Protein AF-M1QJV5-F1 (afdb_monomer)

Sequence (69 aa):
MTENLQDKILEDAKEKGIEVVIYLTRGNRIVGKVLDQDKYTVLLKSESGTNLIYKHAISTVVIEEASEN

Radius of gyration: 11.88 Å; Cα contacts (8 Å, |Δi|>4): 111; chains: 1; bounding box: 20×33×32 Å

pLDDT: mean 90.34, std 14.87, range [37.0, 98.25]

Foldseek 3Di:
DDCDPVNVVLVVQQVVQFWKWWAFPVGDIFIFGFPDDDPFWTWGQGPVGIDTGGPNRTPDMDTDDPPDD

Mean predicted aligned error: 4.66 Å

Structure (mmCIF, N/CA/C/O backbone):
data_AF-M1QJV5-F1
#
_entry.id   AF-M1QJV5-F1
#
loop_
_atom_site.group_PDB
_atom_site.id
_atom_site.type_symbol
_atom_site.label_atom_id
_atom_site.label_alt_id
_atom_site.label_comp_id
_atom_site.label_asym_id
_atom_site.label_entity_id
_atom_site.label_seq_id
_atom_site.pdbx_PDB_ins_code
_atom_site.Cartn_x
_atom_site.Cartn_y
_atom_site.Cartn_z
_atom_site.occupancy
_atom_site.B_iso_or_equiv
_atom_site.auth_seq_id
_atom_site.auth_comp_id
_atom_site.auth_asym_id
_atom_site.auth_atom_id
_atom_site.pdbx_PDB_model_num
ATOM 1 N N . MET A 1 1 ? -3.793 -18.419 11.836 1.00 45.00 1 MET A N 1
ATOM 2 C CA . MET A 1 1 ? -2.389 -18.887 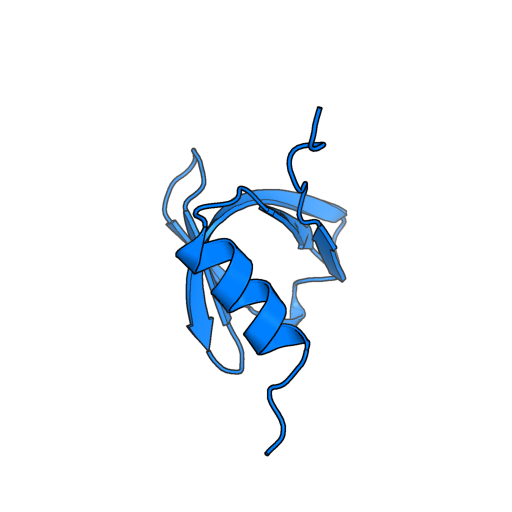11.757 1.00 45.00 1 MET A CA 1
ATOM 3 C C . MET A 1 1 ? -2.006 -18.831 10.288 1.00 45.00 1 MET A C 1
ATOM 5 O O . MET A 1 1 ? -2.550 -19.615 9.534 1.00 45.00 1 MET A O 1
ATOM 9 N N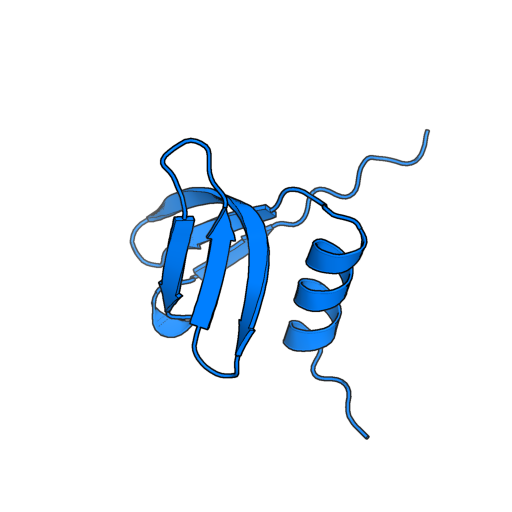 . THR A 1 2 ? -1.251 -17.893 9.745 1.00 47.19 2 THR A N 1
ATOM 10 C CA . THR A 1 2 ? -0.328 -16.854 10.216 1.00 47.19 2 THR A CA 1
ATOM 11 C C . THR A 1 2 ? -0.838 -15.558 9.584 1.00 47.19 2 THR A C 1
ATOM 13 O O . THR A 1 2 ? -1.050 -15.553 8.374 1.00 47.19 2 THR A O 1
ATOM 16 N N . GLU A 1 3 ? -1.100 -14.492 10.340 1.00 64.31 3 GLU A N 1
ATOM 17 C CA . GLU A 1 3 ? -1.385 -13.207 9.686 1.00 64.31 3 GLU A CA 1
ATOM 18 C C . GLU A 1 3 ? -0.120 -12.790 8.936 1.00 64.31 3 GLU A C 1
ATOM 20 O O . GLU A 1 3 ? 0.950 -12.640 9.529 1.00 64.31 3 GLU A O 1
ATOM 25 N N . ASN A 1 4 ? -0.211 -12.728 7.609 1.00 89.38 4 ASN A N 1
ATOM 26 C CA . ASN A 1 4 ? 0.888 -12.297 6.762 1.00 89.38 4 ASN A CA 1
ATOM 27 C C . ASN A 1 4 ? 1.240 -10.858 7.150 1.00 89.38 4 ASN A C 1
ATOM 29 O O . ASN A 1 4 ? 0.356 -10.009 7.219 1.00 89.38 4 ASN A O 1
ATOM 33 N N . LEU A 1 5 ? 2.525 -10.583 7.388 1.00 91.94 5 LEU A N 1
ATOM 34 C CA . LEU A 1 5 ? 2.998 -9.251 7.763 1.00 91.94 5 LEU A CA 1
ATOM 35 C C . LEU A 1 5 ? 2.515 -8.179 6.776 1.00 91.94 5 LEU A C 1
ATOM 37 O O . LEU A 1 5 ? 2.104 -7.107 7.200 1.00 91.94 5 LEU A O 1
ATOM 41 N N . GLN A 1 6 ? 2.518 -8.488 5.475 1.00 93.31 6 GLN A N 1
ATOM 42 C CA . GLN A 1 6 ? 1.988 -7.590 4.450 1.00 93.31 6 GLN A CA 1
ATOM 43 C C . GLN A 1 6 ? 0.499 -7.309 4.660 1.00 93.31 6 GLN A C 1
ATOM 45 O O . GLN A 1 6 ? 0.090 -6.156 4.557 1.00 93.31 6 GLN A O 1
ATOM 50 N N . ASP A 1 7 ? -0.293 -8.346 4.939 1.00 94.06 7 ASP A N 1
ATOM 51 C CA . ASP A 1 7 ? -1.739 -8.200 5.074 1.00 94.06 7 ASP A CA 1
ATOM 52 C C . ASP A 1 7 ? -2.094 -7.399 6.318 1.00 94.06 7 ASP A C 1
ATOM 54 O O . ASP A 1 7 ? -2.886 -6.468 6.233 1.00 94.06 7 ASP A O 1
ATOM 58 N N . LYS A 1 8 ? -1.423 -7.689 7.436 1.00 93.19 8 LYS A N 1
ATOM 59 C CA . LYS A 1 8 ? -1.573 -6.932 8.677 1.00 93.19 8 LYS A CA 1
ATOM 60 C C . LYS A 1 8 ? -1.255 -5.450 8.474 1.00 93.19 8 LYS A C 1
ATOM 62 O O . LYS A 1 8 ? -2.047 -4.594 8.833 1.00 93.19 8 LYS A O 1
ATOM 67 N N . ILE A 1 9 ? -0.114 -5.150 7.857 1.00 93.62 9 ILE A N 1
ATOM 68 C CA . ILE A 1 9 ? 0.335 -3.772 7.638 1.00 93.62 9 ILE A CA 1
ATOM 69 C C . ILE A 1 9 ? -0.644 -2.985 6.747 1.00 93.62 9 ILE A C 1
ATOM 71 O O . ILE A 1 9 ? -0.943 -1.826 7.032 1.00 93.62 9 ILE A O 1
ATOM 75 N N . LEU A 1 10 ? -1.128 -3.588 5.656 1.00 94.81 10 LEU A N 1
ATOM 76 C CA . LEU A 1 10 ? -2.038 -2.914 4.726 1.00 94.81 10 LEU A CA 1
ATOM 77 C C . LEU A 1 10 ? -3.460 -2.785 5.284 1.00 94.81 10 LEU A C 1
ATOM 79 O O . LEU A 1 10 ? -4.100 -1.765 5.028 1.00 94.81 10 LEU A O 1
ATOM 83 N N . GLU A 1 11 ? -3.937 -3.772 6.049 1.00 94.56 11 GLU A N 1
ATOM 84 C CA . GLU A 1 11 ? -5.237 -3.680 6.721 1.00 94.56 11 GLU A CA 1
ATOM 85 C C . GLU A 1 11 ? -5.195 -2.634 7.840 1.00 94.56 11 GLU A C 1
ATOM 87 O O . GLU A 1 11 ? -6.057 -1.761 7.869 1.00 94.56 11 GLU A O 1
ATOM 92 N N . ASP A 1 12 ? -4.138 -2.607 8.661 1.00 94.06 12 ASP A N 1
ATOM 93 C CA . ASP A 1 12 ? -3.951 -1.586 9.701 1.00 94.06 12 ASP A CA 1
ATOM 94 C C . ASP A 1 12 ? -3.951 -0.167 9.096 1.00 94.06 12 ASP A C 1
ATOM 96 O O . ASP A 1 12 ? -4.582 0.750 9.629 1.00 94.06 12 ASP A O 1
ATOM 100 N N . ALA A 1 13 ? -3.269 0.031 7.959 1.00 94.81 13 ALA A N 1
ATOM 101 C CA . ALA A 1 13 ? -3.245 1.317 7.260 1.00 94.81 13 ALA A CA 1
ATOM 102 C C . ALA A 1 13 ? -4.629 1.721 6.721 1.00 94.81 13 ALA A C 1
ATOM 104 O O . ALA A 1 13 ? -5.008 2.892 6.806 1.00 94.81 13 ALA A O 1
ATOM 105 N N . LYS A 1 14 ? -5.390 0.758 6.188 1.00 95.50 14 LYS A N 1
ATOM 106 C CA . LYS A 1 14 ? -6.757 0.952 5.685 1.00 95.50 14 LYS A CA 1
ATOM 107 C C . LYS A 1 14 ? -7.730 1.286 6.816 1.00 95.50 14 LYS A C 1
ATOM 109 O O . LYS A 1 14 ? -8.435 2.288 6.719 1.00 95.50 14 LYS A O 1
ATOM 114 N N . GLU A 1 15 ? -7.743 0.501 7.892 1.00 95.25 15 GLU A N 1
ATOM 115 C CA . GLU A 1 15 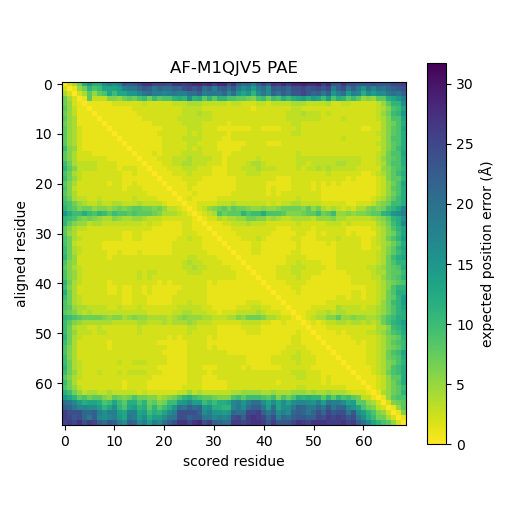? -8.637 0.687 9.042 1.00 95.25 15 GLU A CA 1
ATOM 116 C C . GLU A 1 15 ? -8.405 2.032 9.736 1.00 95.25 15 GLU A C 1
ATOM 118 O O . GLU A 1 15 ? -9.356 2.741 10.067 1.00 95.25 15 GLU A O 1
ATOM 123 N N . LYS A 1 16 ? -7.138 2.425 9.901 1.00 94.69 16 LYS A N 1
ATOM 124 C CA . LYS A 1 16 ? -6.763 3.713 10.501 1.00 94.69 16 LYS A CA 1
ATOM 125 C C . LYS A 1 16 ? -6.856 4.886 9.518 1.00 94.69 16 LYS A C 1
ATOM 127 O O . LYS A 1 16 ? -6.677 6.035 9.917 1.00 94.69 16 LYS A O 1
ATOM 132 N N . GLY A 1 17 ? -7.117 4.625 8.234 1.00 93.50 17 GLY A N 1
ATOM 133 C CA . GLY A 1 17 ? -7.173 5.644 7.185 1.00 93.50 17 GLY A CA 1
ATOM 134 C C . GLY A 1 17 ? -5.863 6.422 7.013 1.00 93.50 17 GLY A C 1
ATOM 135 O O . GLY A 1 17 ? -5.915 7.609 6.659 1.00 93.50 17 GLY A O 1
ATOM 136 N N . ILE A 1 18 ? -4.728 5.766 7.285 1.00 94.19 18 ILE A N 1
ATOM 137 C CA . ILE A 1 18 ? -3.376 6.326 7.197 1.00 94.19 18 ILE A CA 1
ATOM 138 C C . ILE A 1 18 ? -3.002 6.502 5.724 1.00 94.19 18 ILE A C 1
ATOM 140 O O . ILE A 1 18 ? -3.310 5.667 4.870 1.00 94.19 18 ILE A O 1
ATOM 144 N N . GLU A 1 19 ? -2.350 7.621 5.419 1.00 95.62 19 GLU A N 1
ATOM 145 C CA . GLU A 1 19 ? -1.795 7.861 4.094 1.00 95.62 19 GLU A CA 1
ATOM 146 C C . GLU A 1 19 ? -0.486 7.082 3.919 1.00 95.62 19 GLU A C 1
ATOM 148 O O . GLU A 1 19 ? 0.383 7.082 4.788 1.00 95.62 19 GLU A O 1
ATOM 153 N N . VAL A 1 20 ? -0.357 6.393 2.788 1.00 96.69 20 VAL A N 1
ATOM 154 C CA . VAL A 1 20 ? 0.814 5.589 2.444 1.00 96.69 20 VAL A CA 1
ATOM 155 C C . VAL A 1 20 ? 1.499 6.150 1.207 1.00 96.69 20 VAL A C 1
ATOM 157 O O . VAL A 1 20 ? 0.857 6.677 0.292 1.00 96.69 20 VAL A O 1
ATOM 160 N N . VAL A 1 21 ? 2.816 5.971 1.146 1.00 97.25 21 VAL A N 1
ATOM 161 C CA . VAL A 1 21 ? 3.620 6.268 -0.040 1.00 97.25 21 VAL A CA 1
ATOM 162 C C . VAL A 1 21 ? 4.060 4.954 -0.673 1.00 97.25 21 VAL A C 1
ATOM 164 O O . VAL A 1 21 ? 4.860 4.205 -0.112 1.00 97.25 21 VAL A O 1
ATOM 167 N N . ILE A 1 22 ? 3.545 4.667 -1.865 1.00 97.00 22 ILE A N 1
ATOM 168 C CA . ILE A 1 22 ? 3.919 3.496 -2.658 1.00 97.00 22 ILE A CA 1
ATOM 169 C C . ILE A 1 22 ? 4.991 3.903 -3.660 1.00 97.00 22 ILE A C 1
ATOM 171 O O . ILE A 1 22 ? 4.731 4.677 -4.581 1.00 97.00 22 ILE A O 1
ATOM 175 N N . TYR A 1 23 ? 6.183 3.337 -3.517 1.00 97.56 23 TYR A N 1
ATOM 176 C CA . TYR A 1 23 ? 7.255 3.438 -4.499 1.00 97.56 23 TYR A CA 1
ATOM 177 C C . TYR A 1 23 ? 7.147 2.281 -5.486 1.00 97.56 23 TYR A C 1
ATOM 179 O O . TYR A 1 23 ? 7.056 1.114 -5.097 1.00 97.56 23 TYR A O 1
ATOM 187 N N . LEU A 1 24 ? 7.148 2.607 -6.775 1.00 96.88 24 LEU A N 1
ATOM 188 C CA . LEU A 1 24 ? 7.164 1.628 -7.849 1.00 96.88 24 LEU A CA 1
ATOM 189 C C . LEU A 1 24 ? 8.603 1.241 -8.201 1.00 96.88 24 LEU A C 1
ATOM 191 O O . LEU A 1 24 ? 9.525 2.047 -8.105 1.00 96.88 24 LEU A O 1
ATOM 195 N N . THR A 1 25 ? 8.780 0.038 -8.737 1.00 95.69 25 THR A N 1
ATOM 196 C CA . THR A 1 25 ? 10.066 -0.508 -9.215 1.00 95.69 25 THR A CA 1
ATOM 197 C C . THR A 1 25 ? 10.782 0.376 -10.239 1.00 95.69 25 THR A C 1
ATOM 199 O O . THR A 1 25 ? 11.997 0.287 -10.384 1.00 95.69 25 THR A O 1
ATOM 202 N N . ARG A 1 26 ? 10.050 1.251 -10.940 1.00 92.31 26 ARG A N 1
ATOM 203 C CA . ARG A 1 26 ? 10.596 2.221 -11.907 1.00 92.31 26 ARG A CA 1
ATOM 204 C C . ARG A 1 26 ? 10.875 3.612 -11.314 1.00 92.31 26 ARG A C 1
ATOM 206 O O . ARG A 1 26 ? 11.178 4.527 -12.069 1.00 92.31 26 ARG A O 1
ATOM 213 N N . GLY A 1 27 ? 10.747 3.787 -9.997 1.00 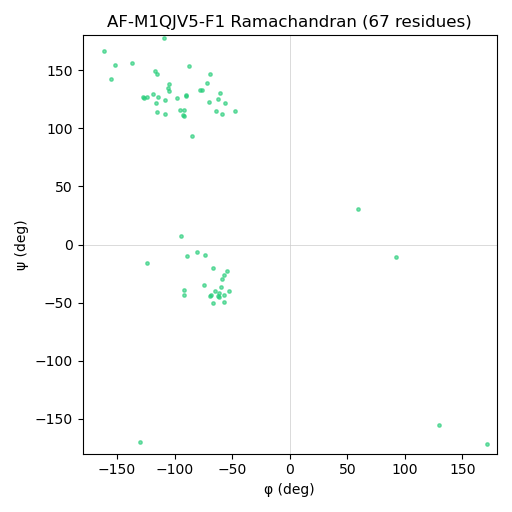86.44 27 GLY A N 1
ATOM 214 C CA . GLY A 1 27 ? 11.119 5.008 -9.267 1.00 86.44 27 GLY A CA 1
ATOM 215 C C . GLY A 1 27 ? 10.010 6.049 -9.075 1.00 86.44 27 GLY A C 1
ATOM 216 O O . GLY A 1 27 ? 10.180 6.972 -8.283 1.00 86.44 27 GLY A O 1
ATOM 217 N N . ASN A 1 28 ? 8.858 5.908 -9.738 1.00 94.12 28 ASN A N 1
ATOM 218 C CA . ASN A 1 28 ? 7.699 6.766 -9.472 1.00 94.12 28 ASN A CA 1
ATOM 219 C C . ASN A 1 28 ? 7.114 6.457 -8.088 1.00 94.12 28 ASN A C 1
ATOM 221 O O . ASN A 1 28 ? 7.099 5.296 -7.676 1.00 94.12 28 ASN A O 1
ATOM 225 N N . ARG A 1 29 ? 6.575 7.474 -7.407 1.00 95.44 29 ARG A N 1
ATOM 226 C CA . ARG A 1 29 ? 5.825 7.294 -6.156 1.00 95.44 29 ARG A CA 1
ATOM 227 C C . ARG A 1 29 ? 4.366 7.697 -6.317 1.00 95.44 29 ARG A C 1
ATOM 229 O O . ARG A 1 29 ? 4.067 8.634 -7.054 1.00 95.44 29 ARG A O 1
ATOM 236 N N . ILE A 1 30 ? 3.484 7.011 -5.603 1.00 96.38 30 ILE A N 1
ATOM 237 C CA . ILE A 1 30 ? 2.061 7.328 -5.510 1.00 96.38 30 ILE A CA 1
ATOM 238 C C . ILE A 1 30 ? 1.728 7.491 -4.032 1.00 96.38 30 ILE A C 1
ATOM 240 O O . ILE A 1 30 ? 2.036 6.612 -3.232 1.00 96.38 30 ILE A O 1
ATOM 244 N N . VAL A 1 31 ? 1.121 8.621 -3.686 1.00 97.06 31 VAL A N 1
ATOM 245 C CA . VAL A 1 31 ? 0.678 8.931 -2.324 1.00 97.06 31 VAL A CA 1
ATOM 246 C C . VAL A 1 31 ? -0.838 8.789 -2.270 1.00 97.06 31 VAL A C 1
ATOM 248 O O . VAL A 1 31 ? -1.532 9.230 -3.193 1.00 97.06 31 VAL A O 1
ATOM 251 N N . GLY A 1 32 ? -1.356 8.133 -1.236 1.00 96.56 32 GLY A N 1
ATOM 252 C CA . GLY A 1 32 ? -2.795 7.972 -1.072 1.00 96.56 32 GLY A CA 1
ATOM 253 C C . GLY A 1 32 ? -3.186 7.029 0.055 1.00 96.56 32 GLY A C 1
ATOM 254 O O . GLY A 1 32 ? -2.347 6.564 0.817 1.00 96.56 32 GLY A O 1
ATOM 255 N N . LYS A 1 33 ? -4.477 6.714 0.145 1.00 97.69 33 LYS A N 1
ATOM 256 C CA . LYS A 1 33 ? -5.033 5.815 1.164 1.00 97.69 33 LYS A CA 1
ATOM 257 C C . LYS A 1 33 ? -5.381 4.459 0.573 1.00 97.69 33 LYS A C 1
ATOM 259 O O . LYS A 1 33 ? -5.935 4.386 -0.527 1.00 97.69 33 LYS A O 1
ATOM 264 N N . VAL A 1 34 ? -5.076 3.392 1.305 1.00 97.62 34 VAL A N 1
ATOM 265 C CA . VAL A 1 34 ? -5.463 2.031 0.918 1.00 97.62 34 VAL A CA 1
ATOM 266 C C . VAL A 1 34 ? -6.978 1.898 1.065 1.00 97.62 34 VAL A C 1
ATOM 268 O O . VAL A 1 34 ? -7.523 2.145 2.135 1.00 97.62 34 VAL A O 1
ATOM 271 N N . LEU A 1 35 ? -7.658 1.545 -0.025 1.00 97.75 35 LEU A N 1
ATOM 272 C CA . LEU A 1 35 ? -9.088 1.237 -0.017 1.00 97.75 35 LEU A CA 1
ATOM 273 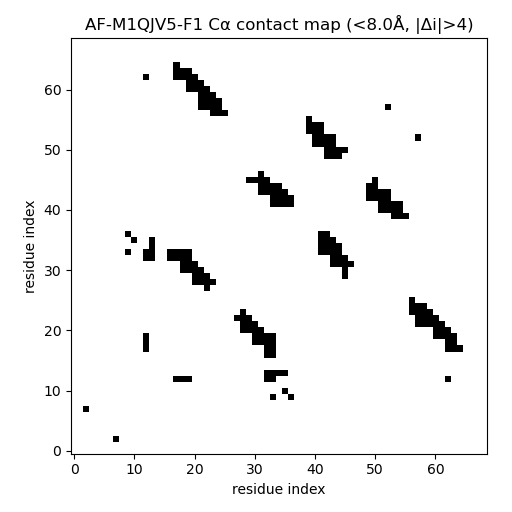C C . LEU A 1 35 ? -9.329 -0.254 0.198 1.00 97.75 35 LEU A C 1
ATOM 275 O O . LEU A 1 35 ? -10.220 -0.629 0.954 1.00 97.75 35 LEU A O 1
ATOM 279 N N . ASP A 1 36 ? -8.553 -1.089 -0.492 1.00 97.44 36 ASP A N 1
ATOM 280 C CA . ASP A 1 36 ? -8.660 -2.541 -0.413 1.00 97.44 36 ASP A CA 1
ATOM 281 C C . ASP A 1 36 ? -7.388 -3.219 -0.929 1.00 97.44 36 ASP A C 1
ATOM 283 O O . ASP A 1 36 ? -6.560 -2.585 -1.596 1.00 97.44 36 ASP A O 1
ATOM 287 N N . GLN A 1 37 ? -7.237 -4.511 -0.654 1.00 96.75 37 GLN A N 1
ATOM 288 C CA . GLN A 1 37 ? -6.154 -5.309 -1.213 1.00 96.75 37 GLN A CA 1
ATOM 289 C C . GLN A 1 37 ? -6.517 -6.788 -1.356 1.00 96.75 37 GLN A C 1
ATOM 291 O O . GLN A 1 37 ? -7.334 -7.333 -0.621 1.00 96.75 37 GLN A O 1
ATOM 296 N N . ASP A 1 38 ? -5.844 -7.451 -2.290 1.00 95.50 38 ASP A N 1
ATOM 297 C CA . ASP A 1 38 ? -5.868 -8.903 -2.416 1.00 95.50 38 ASP A CA 1
ATOM 298 C C . ASP A 1 38 ? -4.440 -9.457 -2.506 1.00 95.50 38 ASP A C 1
ATOM 300 O O . ASP A 1 38 ? -3.445 -8.756 -2.316 1.00 95.50 38 ASP A O 1
ATOM 304 N N . LYS A 1 39 ? -4.302 -10.743 -2.831 1.00 95.50 39 LYS A N 1
ATOM 305 C CA . LYS A 1 39 ? -2.998 -11.406 -2.945 1.00 95.50 39 LYS A CA 1
ATOM 306 C C . LYS A 1 39 ? -2.034 -10.745 -3.949 1.00 95.50 39 LYS A C 1
ATOM 308 O O . LYS A 1 39 ? -0.822 -10.882 -3.791 1.00 95.50 39 LYS A O 1
ATOM 313 N N . TYR A 1 40 ? -2.528 -10.049 -4.970 1.00 97.12 40 TYR A N 1
ATOM 314 C CA . TYR A 1 40 ? -1.743 -9.558 -6.108 1.00 97.12 40 TYR A CA 1
ATOM 315 C C . TYR A 1 40 ? -1.834 -8.049 -6.331 1.00 97.12 40 TYR A C 1
ATOM 317 O O . TYR A 1 40 ? -1.000 -7.501 -7.056 1.00 97.12 40 TYR A O 1
ATOM 325 N N . THR A 1 41 ? -2.813 -7.376 -5.736 1.00 98.06 41 THR A N 1
ATOM 326 C CA . THR A 1 41 ? -3.140 -5.982 -6.020 1.00 98.06 41 THR A CA 1
ATOM 327 C C . THR A 1 41 ? -3.427 -5.182 -4.754 1.00 98.06 41 THR A C 1
ATOM 329 O O . THR A 1 41 ? -3.771 -5.728 -3.708 1.00 98.06 41 THR A O 1
ATOM 332 N N . VAL A 1 42 ? -3.243 -3.867 -4.862 1.00 98.06 42 VAL A N 1
ATOM 333 C CA . VAL A 1 42 ? -3.629 -2.868 -3.862 1.00 98.06 42 VAL A CA 1
ATOM 334 C C . VAL A 1 42 ? -4.461 -1.807 -4.568 1.00 98.06 42 VAL A C 1
ATOM 336 O O . VAL A 1 42 ? -4.026 -1.239 -5.573 1.00 98.06 42 VAL A O 1
ATOM 339 N N . LEU A 1 43 ? -5.653 -1.533 -4.050 1.00 98.25 43 LEU A N 1
ATOM 340 C CA . LEU A 1 43 ? -6.505 -0.449 -4.510 1.00 98.25 43 LEU A CA 1
ATOM 341 C C . LEU A 1 43 ? -6.206 0.797 -3.673 1.00 98.25 43 LEU A C 1
ATOM 343 O O . LEU A 1 43 ? -6.434 0.813 -2.465 1.00 98.25 43 LEU A O 1
ATOM 347 N N . LEU A 1 44 ? -5.696 1.846 -4.312 1.00 98.12 44 LEU A N 1
ATOM 348 C CA . LEU A 1 44 ? -5.234 3.066 -3.655 1.00 98.12 44 LEU A CA 1
ATOM 349 C C . LEU A 1 44 ? -6.031 4.284 -4.131 1.00 98.12 44 LEU A C 1
ATOM 351 O O . LEU A 1 44 ? -6.127 4.542 -5.333 1.00 98.12 44 LEU A O 1
ATOM 355 N N . LYS A 1 45 ? -6.553 5.079 -3.197 1.00 98.00 45 LYS A N 1
ATOM 356 C CA . LYS A 1 45 ? -7.151 6.387 -3.478 1.00 98.00 45 LYS A CA 1
ATOM 357 C C . LYS A 1 45 ? -6.099 7.485 -3.349 1.00 98.00 45 LYS A C 1
ATOM 359 O O 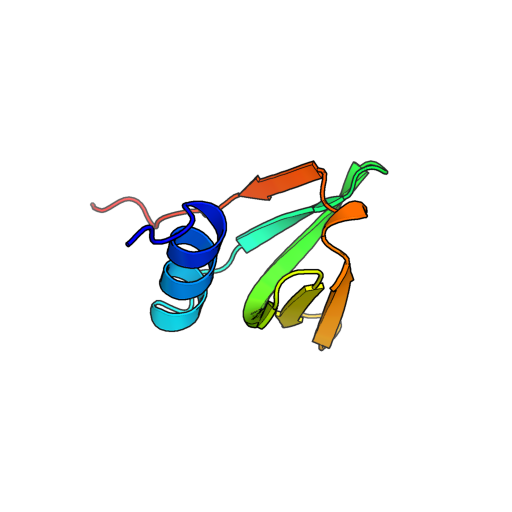. LYS A 1 45 ? -5.669 7.779 -2.239 1.00 98.00 45 LYS A O 1
ATOM 364 N N . SER A 1 46 ? -5.720 8.099 -4.464 1.00 96.19 46 SER A N 1
ATOM 365 C CA . SER A 1 46 ? -4.857 9.283 -4.527 1.00 96.19 46 SER A CA 1
ATOM 366 C C . SER A 1 46 ? -5.656 10.521 -4.950 1.00 96.19 46 SER A C 1
ATOM 368 O O . SER A 1 46 ? -6.843 10.438 -5.286 1.00 96.19 46 SER A O 1
ATOM 370 N N . GLU A 1 47 ? -4.988 11.674 -4.999 1.00 94.62 47 GLU A N 1
ATOM 371 C CA . GLU A 1 47 ? -5.556 12.915 -5.545 1.00 94.62 47 GLU A CA 1
ATOM 372 C C . GLU A 1 47 ? -5.973 12.775 -7.017 1.00 94.62 47 GLU A C 1
ATOM 374 O O . GLU A 1 47 ? -7.009 13.289 -7.429 1.00 94.62 47 GLU A O 1
ATOM 379 N N . SER A 1 48 ? -5.199 12.024 -7.807 1.00 91.56 48 SER A N 1
ATOM 380 C CA . SER A 1 48 ? -5.482 11.767 -9.225 1.00 91.56 48 SER A CA 1
ATOM 381 C C . SER A 1 48 ? -6.645 10.798 -9.465 1.00 91.56 48 SER A C 1
ATOM 383 O O . SER A 1 48 ? -7.077 10.636 -10.606 1.00 91.56 48 SER A O 1
ATOM 385 N N . GLY A 1 49 ? -7.159 10.147 -8.418 1.00 96.25 49 GLY A N 1
ATOM 386 C CA . GLY A 1 49 ? -8.261 9.200 -8.515 1.00 96.25 49 GLY A CA 1
ATOM 387 C C . GLY A 1 49 ? -7.971 7.868 -7.831 1.00 96.25 49 GLY A C 1
ATOM 388 O O . GLY A 1 49 ? -7.208 7.781 -6.874 1.00 96.25 49 GLY A O 1
ATOM 389 N N . THR A 1 50 ? -8.650 6.821 -8.288 1.00 98.06 50 THR A N 1
ATOM 390 C CA . THR A 1 50 ? -8.482 5.465 -7.753 1.00 98.06 50 THR A CA 1
ATOM 391 C C . THR A 1 50 ? -7.536 4.677 -8.653 1.00 98.06 50 THR A C 1
ATOM 393 O O . THR A 1 50 ? -7.776 4.568 -9.853 1.00 98.06 50 THR A O 1
ATOM 396 N N . ASN A 1 51 ? -6.482 4.107 -8.074 1.00 97.69 51 ASN A N 1
ATOM 397 C CA . ASN A 1 51 ? -5.461 3.338 -8.776 1.00 97.69 51 ASN A CA 1
ATOM 398 C C . ASN A 1 51 ? -5.518 1.882 -8.315 1.00 97.69 51 ASN A C 1
ATOM 400 O O . ASN A 1 51 ? -5.423 1.615 -7.120 1.00 97.69 51 ASN A O 1
ATOM 404 N N . LEU A 1 52 ? -5.618 0.944 -9.254 1.00 98.00 52 LEU A N 1
ATOM 405 C CA . LEU A 1 52 ? -5.378 -0.472 -8.985 1.00 98.00 52 LEU A CA 1
ATOM 406 C C . LEU A 1 52 ? -3.911 -0.779 -9.295 1.00 98.00 52 LEU A C 1
ATOM 408 O O . LEU A 1 52 ? -3.491 -0.731 -10.451 1.00 98.00 52 LEU A O 1
ATOM 412 N N . ILE A 1 53 ? -3.124 -1.062 -8.262 1.00 97.62 53 ILE A N 1
ATOM 413 C CA . ILE A 1 53 ? -1.673 -1.228 -8.362 1.00 97.62 53 ILE A CA 1
ATOM 414 C C . ILE A 1 53 ? -1.334 -2.705 -8.193 1.00 97.62 53 ILE A C 1
ATOM 416 O O . ILE A 1 53 ? -1.670 -3.316 -7.181 1.00 97.62 53 ILE A O 1
ATOM 420 N N . TYR A 1 54 ? -0.625 -3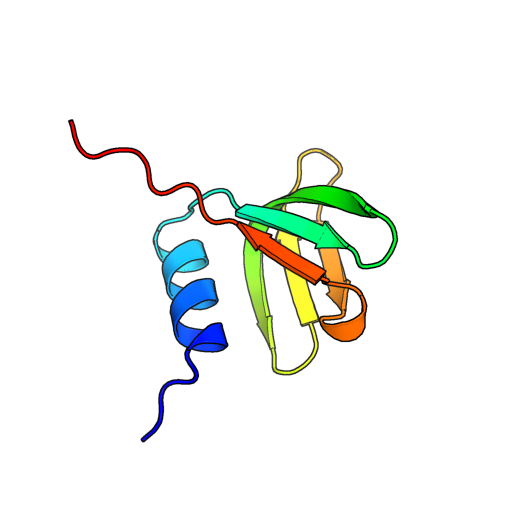.287 -9.159 1.00 98.06 54 TYR A N 1
ATOM 421 C CA . TYR A 1 54 ? -0.121 -4.653 -9.030 1.00 98.06 54 TYR A CA 1
ATOM 422 C C . TYR A 1 54 ? 1.102 -4.705 -8.110 1.00 98.06 54 TYR A C 1
ATOM 424 O O . TYR A 1 54 ? 2.064 -3.963 -8.306 1.00 98.06 54 TYR A O 1
ATOM 432 N N . LYS A 1 55 ? 1.119 -5.652 -7.165 1.00 97.06 55 LYS A N 1
ATOM 433 C CA . LYS A 1 55 ? 2.195 -5.816 -6.173 1.00 97.06 55 LYS A CA 1
ATOM 434 C C . LYS A 1 55 ? 3.573 -6.060 -6.805 1.00 97.06 55 LYS A C 1
ATOM 436 O O . LYS A 1 55 ? 4.567 -5.609 -6.255 1.00 97.06 55 LYS A O 1
ATOM 441 N N . HIS A 1 56 ? 3.652 -6.673 -7.994 1.00 97.12 56 HIS A N 1
ATOM 442 C CA . HIS A 1 56 ? 4.927 -6.852 -8.715 1.00 97.12 56 HIS A CA 1
ATOM 443 C C . HIS A 1 56 ? 5.557 -5.532 -9.192 1.00 97.12 56 HIS A C 1
ATOM 445 O O . HIS A 1 56 ? 6.745 -5.486 -9.501 1.00 97.12 56 HIS A O 1
ATOM 451 N N . ALA A 1 57 ? 4.761 -4.466 -9.302 1.00 97.62 57 ALA A N 1
ATOM 452 C CA . ALA A 1 57 ? 5.235 -3.151 -9.701 1.00 97.62 57 ALA A CA 1
ATOM 453 C C . ALA A 1 57 ? 5.692 -2.312 -8.501 1.00 97.62 57 ALA A C 1
ATOM 455 O O . ALA A 1 57 ? 6.300 -1.269 -8.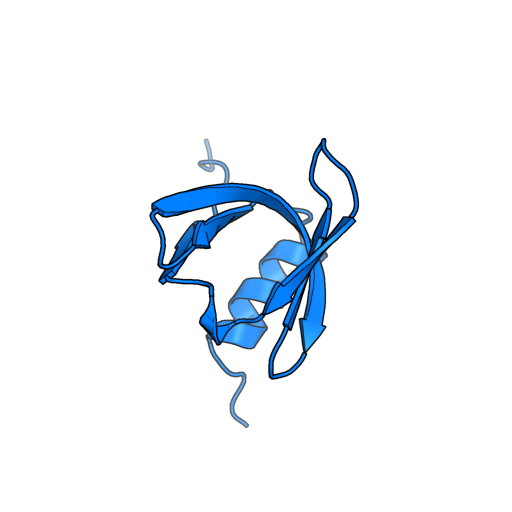722 1.00 97.62 57 ALA A O 1
ATOM 456 N N . ILE A 1 58 ? 5.431 -2.753 -7.266 1.00 97.62 58 ILE A N 1
ATOM 457 C CA . ILE A 1 58 ? 5.761 -2.048 -6.024 1.00 97.62 58 ILE A CA 1
ATOM 458 C C . ILE A 1 58 ? 7.153 -2.477 -5.558 1.00 97.62 58 ILE A C 1
ATOM 460 O O . ILE A 1 58 ? 7.426 -3.666 -5.419 1.00 97.62 58 ILE A O 1
ATOM 464 N N . SER A 1 59 ? 8.032 -1.512 -5.294 1.00 97.62 59 SER A N 1
ATOM 465 C CA . SER A 1 59 ? 9.313 -1.764 -4.631 1.00 97.62 59 SER A CA 1
ATOM 466 C C . SER A 1 59 ? 9.208 -1.612 -3.117 1.00 97.62 59 SER A C 1
ATOM 468 O O . SER A 1 59 ? 9.847 -2.355 -2.376 1.00 97.62 59 SER A O 1
ATOM 470 N N . THR A 1 60 ? 8.445 -0.623 -2.642 1.00 96.94 60 THR A N 1
ATOM 471 C CA . THR A 1 60 ? 8.390 -0.261 -1.219 1.00 96.94 60 THR A CA 1
ATOM 472 C C . THR A 1 60 ? 7.065 0.418 -0.891 1.00 96.94 60 THR A C 1
ATOM 474 O O . THR A 1 60 ? 6.564 1.210 -1.687 1.00 96.94 60 THR A O 1
ATOM 477 N N . VAL A 1 61 ? 6.517 0.132 0.290 1.00 96.56 61 VAL A N 1
ATOM 478 C CA . VAL A 1 61 ? 5.383 0.858 0.876 1.00 96.56 61 VAL A CA 1
ATOM 479 C C . VAL A 1 61 ? 5.887 1.525 2.147 1.00 96.56 61 VAL A C 1
ATOM 481 O O . VAL A 1 61 ? 6.413 0.842 3.022 1.00 96.56 61 VAL A O 1
ATOM 484 N N . VAL A 1 62 ? 5.765 2.845 2.226 1.00 96.50 62 VAL A N 1
ATOM 485 C CA . VAL A 1 62 ? 6.087 3.627 3.421 1.00 96.50 62 VAL A CA 1
ATOM 486 C C . VAL A 1 62 ? 4.782 4.036 4.083 1.00 96.50 62 VAL A C 1
ATOM 488 O O . VAL A 1 62 ? 3.868 4.516 3.412 1.00 96.50 62 VAL A O 1
ATOM 491 N N . ILE A 1 63 ? 4.714 3.830 5.391 1.00 93.00 63 ILE A N 1
ATOM 492 C CA . ILE A 1 63 ? 3.603 4.245 6.240 1.00 93.00 63 ILE A CA 1
ATOM 493 C C . ILE A 1 63 ? 4.176 5.286 7.183 1.00 93.00 63 ILE A C 1
ATOM 495 O O . ILE A 1 63 ? 5.059 4.973 7.979 1.00 93.00 63 ILE A O 1
ATOM 499 N N . GLU A 1 64 ? 3.719 6.524 7.052 1.00 77.94 64 GLU A N 1
ATOM 500 C CA . GLU A 1 64 ? 4.048 7.562 8.019 1.00 77.94 64 GLU A CA 1
ATOM 501 C C . GLU A 1 64 ? 3.041 7.445 9.160 1.00 77.94 64 GLU A C 1
ATOM 503 O O . GLU A 1 64 ? 1.923 7.955 9.093 1.00 77.94 64 GLU A O 1
ATOM 508 N N . GLU A 1 65 ? 3.412 6.698 10.201 1.00 68.56 65 GLU A N 1
ATOM 509 C CA . GLU A 1 65 ? 2.717 6.829 11.476 1.00 68.56 65 GLU A CA 1
ATOM 510 C C . GLU A 1 65 ? 2.926 8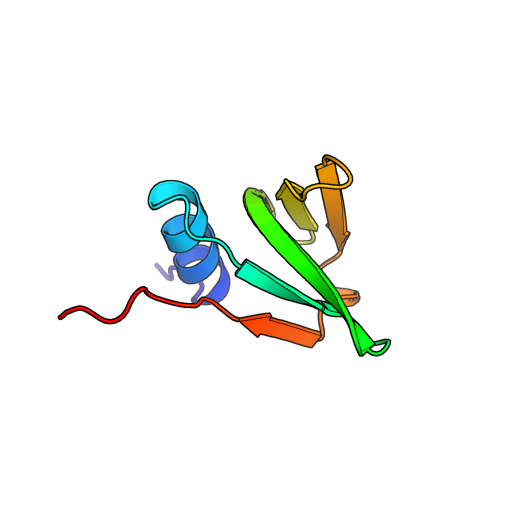.266 11.956 1.00 68.56 65 GLU A C 1
ATOM 512 O O . GLU A 1 65 ? 4.060 8.749 12.022 1.00 68.56 65 GLU A O 1
ATOM 517 N N . ALA A 1 66 ? 1.832 8.975 12.240 1.00 54.69 66 ALA A N 1
ATOM 518 C CA . ALA A 1 66 ? 1.932 10.271 12.886 1.00 54.69 66 ALA A CA 1
ATOM 519 C C . ALA A 1 66 ? 2.701 10.068 14.193 1.00 54.69 66 ALA A C 1
ATOM 521 O O . ALA A 1 66 ? 2.283 9.262 15.022 1.00 54.69 66 ALA A O 1
ATOM 522 N N . SER A 1 67 ? 3.824 10.770 14.350 1.00 44.75 67 SER A N 1
ATOM 523 C CA . SER A 1 67 ? 4.569 10.810 15.602 1.00 44.75 67 SER A CA 1
ATOM 524 C C . SER A 1 67 ? 3.585 11.082 16.740 1.00 44.75 67 SER A C 1
ATOM 526 O O . SER A 1 67 ? 2.958 12.144 16.764 1.00 44.75 67 SER A O 1
ATOM 528 N N . GLU A 1 68 ? 3.411 10.125 17.651 1.00 48.31 68 GLU A N 1
ATOM 529 C CA . GLU A 1 68 ? 2.769 10.401 18.933 1.00 48.31 68 GLU A CA 1
ATOM 530 C C . GLU A 1 68 ? 3.616 11.483 19.621 1.00 48.31 68 GLU A C 1
ATOM 532 O O . GLU A 1 68 ? 4.791 11.261 19.919 1.00 48.31 68 GLU A O 1
ATOM 537 N N . ASN A 1 69 ? 3.046 12.683 19.766 1.00 37.00 69 ASN A N 1
ATOM 538 C CA . ASN A 1 69 ? 3.588 13.738 20.625 1.00 37.00 69 ASN A CA 1
ATOM 539 C C . ASN A 1 69 ? 3.341 13.396 22.094 1.00 37.00 69 ASN A C 1
ATOM 541 O O . ASN A 1 69 ? 2.208 12.959 22.403 1.00 37.00 69 ASN A O 1
#

Secondary structure (DSSP, 8-state):
----HHHHHHHHHHHTT-EEEEEETTS-EEEEEEEEE-SSEEEEEETTEEEEEEGGGEEEEEE------

Solvent-accessible surface area (backbone atoms only — not comparable to full-atom values): 4121 Å² total; per-residue (Å²): 140,74,84,48,68,68,56,52,54,52,47,53,32,32,78,70,65,38,56,31,41,38,30,30,70,84,72,54,72,48,60,28,30,48,75,50,74,61,99,57,37,39,34,32,42,34,93,94,40,82,44,81,42,52,51,90,48,48,68,47,78,46,72,68,73,77,78,85,125

Nearest PDB structures (foldseek):
  6gwk-assembly4_W  TM=9.590E-01  e=2.142E-06  Caulobacter vibrioides CB15
  6gwk-assembly3_O  TM=9.542E-01  e=2.142E-06  Caulobacter vibrioides CB15
  4noy-assembly1_A  TM=9.557E-01  e=2.711E-06  Listeria monocytogenes
  4nl3-assembly1_D  TM=8.906E-01  e=2.272E-06  Listeria monocytogenes
  5szd-assembly1_A  TM=8.897E-01  e=3.049E-06  Aquifex aeolicus VF5